Protein AF-A0A7N2LL53-F1 (afdb_monomer_lite)

Sequence (167 aa):
MASTSLAFPSLQPKFQSSRKSSKPSTRRFIVRPITASVSEKPTVSPPPATVVAQPEPTKLPIKKIPGNYGLPFVGPIRDRFDYFYNQGRDEYFKSRAQKYQSTVFRANMPPGPLIASSPNVVVLLDGKSFPVLFDVTKVEKKDLFTSTFMPSTELTGRYIVLSYQNS

Structure (mmCIF, N/CA/C/O backbone):
data_AF-A0A7N2LL53-F1
#
_entry.id   AF-A0A7N2LL53-F1
#
loop_
_atom_site.group_PDB
_atom_site.id
_atom_site.type_symbol
_atom_site.label_atom_id
_atom_site.label_alt_id
_atom_site.label_comp_id
_atom_site.label_asym_id
_atom_site.label_entity_id
_atom_site.label_seq_id
_atom_site.pdbx_PDB_ins_code
_atom_site.Cartn_x
_atom_site.Cartn_y
_atom_site.Cartn_z
_atom_site.occupancy
_atom_site.B_iso_or_equiv
_atom_site.auth_seq_id
_atom_site.auth_comp_id
_atom_site.auth_asym_id
_atom_site.auth_atom_id
_atom_site.pdbx_PDB_model_num
ATOM 1 N N . MET A 1 1 ? 17.617 13.048 -50.709 1.00 45.56 1 MET A N 1
ATOM 2 C CA . MET A 1 1 ? 18.440 12.100 -49.930 1.00 45.56 1 MET A CA 1
ATOM 3 C C . MET A 1 1 ? 19.684 12.846 -49.466 1.00 45.56 1 MET A C 1
ATOM 5 O O . MET A 1 1 ? 20.616 12.979 -50.242 1.00 45.56 1 MET A O 1
ATOM 9 N N . ALA A 1 2 ? 19.660 13.433 -48.270 1.00 41.31 2 ALA A N 1
ATOM 10 C CA . ALA A 1 2 ? 20.808 14.134 -47.696 1.00 41.31 2 ALA A CA 1
ATOM 11 C C . ALA A 1 2 ? 21.077 13.521 -46.318 1.00 41.31 2 ALA A C 1
ATOM 13 O O . ALA A 1 2 ? 20.275 13.689 -45.404 1.00 41.31 2 ALA A O 1
ATOM 14 N N . SER A 1 3 ? 22.156 12.746 -46.211 1.00 44.94 3 SER A N 1
ATOM 15 C CA . SER A 1 3 ? 22.607 12.151 -44.953 1.00 44.94 3 SER A CA 1
ATOM 16 C C . SER A 1 3 ? 23.524 13.137 -44.244 1.00 44.94 3 SER A C 1
ATOM 18 O O . SER A 1 3 ? 24.661 13.343 -44.661 1.00 44.94 3 SER A O 1
ATOM 20 N N . THR A 1 4 ? 23.039 13.749 -43.171 1.00 46.66 4 THR A N 1
ATOM 21 C CA . THR A 1 4 ? 23.855 14.524 -42.234 1.00 46.66 4 THR A CA 1
ATOM 22 C C . THR A 1 4 ? 24.312 13.605 -41.104 1.00 46.66 4 THR A C 1
ATOM 24 O O . THR A 1 4 ? 23.525 13.199 -40.252 1.00 46.66 4 THR A O 1
ATOM 27 N N . SER A 1 5 ? 25.596 13.241 -41.096 1.00 54.56 5 SER A N 1
ATOM 28 C CA . SER A 1 5 ? 26.202 12.515 -39.979 1.00 54.56 5 SER A CA 1
ATOM 29 C C . SER A 1 5 ? 26.502 13.488 -38.837 1.00 54.56 5 SER A C 1
ATOM 31 O O . SER A 1 5 ? 27.361 14.360 -38.975 1.00 54.56 5 SER A O 1
ATOM 33 N N . LEU A 1 6 ? 25.816 13.339 -37.705 1.00 50.91 6 LEU A N 1
ATOM 34 C CA . LEU A 1 6 ? 26.162 14.037 -36.468 1.00 50.91 6 LEU A CA 1
ATOM 35 C C . LEU A 1 6 ? 27.311 13.288 -35.783 1.00 50.91 6 LEU A C 1
ATOM 37 O O . LEU A 1 6 ? 27.155 12.145 -35.357 1.00 50.91 6 LEU A O 1
ATOM 41 N N . ALA A 1 7 ? 28.477 13.928 -35.701 1.00 48.16 7 ALA A N 1
ATOM 42 C CA . ALA A 1 7 ? 29.615 13.424 -34.947 1.00 48.16 7 ALA A CA 1
ATOM 43 C C . ALA A 1 7 ? 29.397 13.688 -33.449 1.00 48.16 7 ALA A C 1
ATOM 45 O O . ALA A 1 7 ? 29.303 14.836 -33.018 1.00 48.16 7 ALA A O 1
ATOM 46 N N . PHE A 1 8 ? 29.326 12.623 -32.651 1.00 53.16 8 PHE A N 1
ATOM 47 C CA . PHE A 1 8 ? 29.301 12.716 -31.193 1.00 53.16 8 PHE A CA 1
ATOM 48 C C . PHE A 1 8 ? 30.738 12.786 -30.650 1.00 53.16 8 PHE A C 1
ATOM 50 O O . PHE A 1 8 ? 31.563 11.947 -31.022 1.00 53.16 8 PHE A O 1
ATOM 57 N N . PRO A 1 9 ? 31.073 13.729 -29.751 1.00 44.16 9 PRO A N 1
ATOM 58 C CA . PRO A 1 9 ? 32.361 13.709 -29.077 1.00 44.16 9 PRO A CA 1
ATOM 59 C C . PRO A 1 9 ? 32.393 12.551 -28.070 1.00 44.16 9 PRO A C 1
ATOM 61 O O . PRO A 1 9 ? 31.659 12.525 -27.085 1.00 44.16 9 PRO A O 1
ATOM 64 N N . SER A 1 10 ? 33.265 11.578 -28.325 1.00 51.72 10 SER A N 1
ATOM 65 C CA . SER A 1 10 ? 33.583 10.496 -27.394 1.00 51.72 10 SER A CA 1
ATOM 66 C C . SER A 1 10 ? 34.300 11.071 -26.164 1.00 51.72 10 SER A C 1
ATOM 68 O O . SER A 1 10 ? 35.486 11.403 -26.224 1.00 51.72 10 SER A O 1
ATOM 70 N N . LEU A 1 11 ? 33.602 11.156 -25.031 1.00 50.22 11 LEU A N 1
ATOM 71 C CA . LEU A 1 11 ? 34.217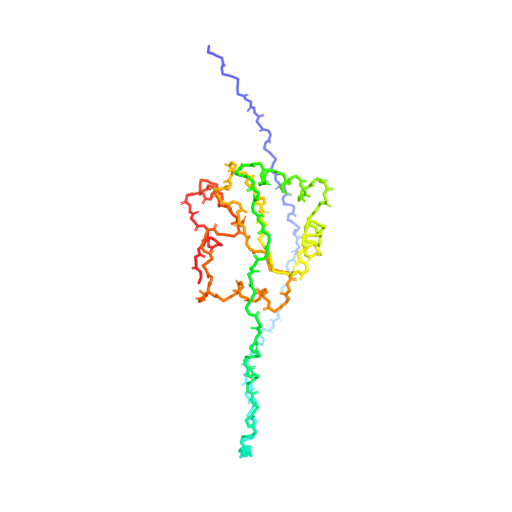 11.405 -23.728 1.00 50.22 11 LEU A CA 1
ATOM 72 C C . LEU A 1 11 ? 34.894 10.117 -23.239 1.00 50.22 11 LEU A C 1
ATOM 74 O O . LEU A 1 11 ? 34.256 9.253 -22.644 1.00 50.22 11 LEU A O 1
ATOM 78 N N . GLN A 1 12 ? 36.197 9.984 -23.492 1.00 53.06 12 GLN A N 1
ATOM 79 C CA . GLN A 1 12 ? 37.006 8.936 -22.871 1.00 53.06 12 GLN A CA 1
ATOM 80 C C . GLN A 1 12 ? 37.391 9.353 -21.441 1.00 53.06 12 GLN A C 1
ATOM 82 O O . GLN A 1 12 ? 38.046 10.387 -21.271 1.00 53.06 12 GLN A O 1
ATOM 87 N N . PRO A 1 13 ? 37.059 8.569 -20.400 1.00 42.97 13 PRO A N 1
ATOM 88 C CA . PRO A 1 13 ? 37.572 8.826 -19.063 1.00 42.97 13 PRO A CA 1
ATOM 89 C C . PRO A 1 13 ? 39.075 8.511 -19.027 1.00 42.97 13 PRO A C 1
ATOM 91 O O . PRO A 1 13 ? 39.493 7.356 -19.106 1.00 42.97 13 PRO A O 1
ATOM 94 N N . LYS A 1 14 ? 39.914 9.548 -18.910 1.00 42.12 14 LYS A N 1
ATOM 95 C CA . LYS A 1 14 ? 41.352 9.395 -18.645 1.00 42.12 14 LYS A CA 1
ATOM 96 C C . LYS A 1 14 ? 41.552 8.955 -17.193 1.00 42.12 14 LYS A C 1
ATOM 98 O O . LYS A 1 14 ? 41.624 9.787 -16.293 1.00 42.12 14 LYS A O 1
ATOM 103 N N . PHE A 1 15 ? 41.692 7.652 -16.966 1.00 46.50 15 PHE A N 1
ATOM 104 C CA . PHE A 1 15 ? 42.237 7.142 -15.710 1.00 46.50 15 PHE A CA 1
ATOM 105 C C . PHE A 1 15 ? 43.733 7.475 -15.634 1.00 46.50 15 PHE A C 1
ATOM 107 O O . PHE A 1 15 ? 44.568 6.838 -16.277 1.00 46.50 15 PHE A O 1
ATOM 114 N N . GLN A 1 16 ? 44.087 8.493 -14.848 1.00 43.47 16 GLN A N 1
ATOM 115 C CA . GLN A 1 16 ? 45.473 8.751 -14.466 1.00 43.47 16 GLN A CA 1
ATOM 116 C C . GLN A 1 16 ? 45.923 7.680 -13.465 1.00 43.47 16 GLN A C 1
ATOM 118 O O . GLN A 1 16 ? 45.698 7.778 -12.263 1.00 43.47 16 GLN A O 1
ATOM 123 N N . SER A 1 17 ? 46.571 6.635 -13.977 1.00 44.50 17 SER A N 1
ATOM 124 C CA . SER A 1 17 ? 47.278 5.649 -13.161 1.00 44.50 17 SER A CA 1
ATOM 125 C C . SER A 1 17 ? 48.537 6.285 -12.567 1.00 44.50 17 SER A C 1
ATOM 127 O O . SER A 1 17 ? 49.547 6.447 -13.257 1.00 44.50 17 SER A O 1
ATOM 129 N N . SER A 1 18 ? 48.516 6.621 -11.277 1.00 44.09 18 SER A N 1
ATOM 130 C CA . SER A 1 18 ? 49.723 7.022 -10.553 1.00 44.09 18 SER A CA 1
ATOM 131 C C . SER A 1 18 ? 50.686 5.832 -10.450 1.00 44.09 18 SER A C 1
ATOM 133 O O . SER A 1 18 ? 50.459 4.906 -9.670 1.00 44.09 18 SER A O 1
ATOM 135 N N . ARG A 1 19 ? 51.779 5.852 -11.224 1.00 46.28 19 ARG A N 1
ATOM 136 C CA . ARG A 1 19 ? 52.927 4.954 -11.025 1.00 46.28 19 ARG A CA 1
ATOM 137 C C . ARG A 1 19 ? 53.553 5.254 -9.661 1.00 46.28 19 ARG A C 1
ATOM 139 O O . ARG A 1 19 ? 54.182 6.296 -9.493 1.00 46.28 19 ARG A O 1
ATOM 146 N N . LYS A 1 20 ? 53.431 4.332 -8.705 1.00 44.25 20 LYS A N 1
ATOM 147 C CA . LYS A 1 20 ? 54.316 4.277 -7.534 1.00 44.25 20 LYS A CA 1
ATOM 148 C C . LYS A 1 20 ? 55.232 3.062 -7.651 1.00 44.25 20 LYS A C 1
ATOM 150 O O . LYS A 1 20 ? 54.788 1.940 -7.858 1.00 44.25 20 LYS A O 1
ATOM 155 N N . SER A 1 21 ? 56.521 3.372 -7.570 1.00 46.75 21 SER A N 1
ATOM 156 C CA . SER A 1 21 ? 57.688 2.495 -7.605 1.00 46.75 21 SER A CA 1
ATOM 157 C C . SER A 1 21 ? 57.590 1.331 -6.610 1.00 46.75 21 SER A C 1
ATOM 159 O O . SER A 1 21 ? 57.264 1.523 -5.438 1.00 46.75 21 SER A O 1
ATOM 161 N N . SER A 1 22 ? 57.888 0.124 -7.091 1.00 42.91 22 SER A N 1
ATOM 162 C CA . SER A 1 22 ? 57.955 -1.117 -6.324 1.00 42.91 22 SER A CA 1
ATOM 163 C C . SER A 1 22 ? 59.331 -1.284 -5.671 1.00 42.91 22 SER A C 1
ATOM 165 O O . SER A 1 22 ? 60.327 -1.484 -6.366 1.00 42.91 22 SER A O 1
ATOM 167 N N . LYS A 1 23 ? 59.389 -1.277 -4.335 1.00 55.66 23 LYS A N 1
ATOM 168 C CA . LYS A 1 23 ? 60.489 -1.892 -3.571 1.00 55.66 23 LYS A CA 1
ATOM 169 C C . LYS A 1 23 ? 60.004 -3.245 -3.038 1.00 55.66 23 LYS A C 1
ATOM 171 O O . LYS A 1 23 ? 58.895 -3.289 -2.500 1.00 55.66 23 LYS A O 1
ATOM 176 N N . PRO A 1 24 ? 60.777 -4.338 -3.154 1.00 42.62 24 PRO A N 1
ATOM 177 C CA . PRO A 1 24 ? 60.349 -5.628 -2.639 1.00 42.62 24 PRO A CA 1
ATOM 178 C C . PRO A 1 24 ? 60.532 -5.631 -1.119 1.00 42.62 24 PRO A C 1
ATOM 180 O O . PRO A 1 24 ? 61.649 -5.616 -0.613 1.00 42.62 24 PRO A O 1
ATOM 183 N N . SER A 1 25 ? 59.423 -5.614 -0.383 1.00 47.44 25 SER A N 1
ATOM 184 C CA . SER A 1 25 ? 59.414 -5.926 1.045 1.00 47.44 25 SER A CA 1
ATOM 185 C C . SER A 1 25 ? 59.012 -7.386 1.191 1.00 47.44 25 SER A C 1
ATOM 187 O O . SER A 1 25 ? 57.873 -7.763 0.912 1.00 47.44 25 SER A O 1
ATOM 189 N N . THR A 1 26 ? 59.970 -8.227 1.569 1.00 50.12 26 THR A N 1
ATOM 190 C CA . THR A 1 26 ? 59.793 -9.661 1.803 1.00 50.12 26 THR A CA 1
ATOM 191 C C . THR A 1 26 ? 58.952 -9.864 3.062 1.00 50.12 26 THR A C 1
ATOM 193 O O . THR A 1 26 ? 59.460 -10.083 4.163 1.00 50.12 26 THR A O 1
ATOM 196 N N . ARG A 1 27 ? 57.627 -9.766 2.926 1.00 48.22 27 ARG A N 1
ATOM 197 C CA . ARG A 1 27 ? 56.695 -10.083 4.008 1.00 48.22 27 ARG A CA 1
ATOM 198 C C . ARG A 1 27 ? 56.499 -11.596 4.029 1.00 48.22 27 ARG A C 1
ATOM 200 O O . ARG A 1 27 ? 55.791 -12.150 3.196 1.00 48.22 27 ARG A O 1
ATOM 207 N N . ARG A 1 28 ? 57.170 -12.269 4.967 1.00 49.31 28 ARG A N 1
ATOM 208 C CA . ARG A 1 28 ? 56.963 -13.694 5.263 1.00 49.31 28 ARG A CA 1
ATOM 209 C C . ARG A 1 28 ? 55.472 -13.931 5.521 1.00 49.31 28 ARG A C 1
ATOM 211 O O . ARG A 1 28 ? 54.935 -13.431 6.508 1.00 49.31 28 ARG A O 1
ATOM 218 N N . PHE A 1 29 ? 54.808 -14.676 4.642 1.00 49.03 29 PHE A N 1
ATOM 219 C CA . PHE A 1 29 ? 53.459 -15.168 4.889 1.00 49.03 29 PHE A CA 1
ATOM 220 C C . PHE A 1 29 ? 53.551 -16.306 5.904 1.00 49.03 29 PHE A C 1
ATOM 222 O O . PHE A 1 29 ? 53.851 -17.445 5.561 1.00 49.03 29 PHE A O 1
ATOM 229 N N . ILE A 1 30 ? 53.337 -15.981 7.177 1.00 55.31 30 ILE A N 1
ATOM 230 C CA . ILE A 1 30 ? 53.092 -16.993 8.200 1.00 55.31 30 ILE A CA 1
ATOM 231 C C . ILE A 1 30 ? 51.638 -17.424 8.024 1.00 55.31 30 ILE A C 1
ATOM 233 O O . ILE A 1 30 ? 50.720 -16.737 8.470 1.00 55.31 30 ILE A O 1
ATOM 237 N N . VAL A 1 31 ? 51.429 -18.547 7.340 1.00 53.38 31 VAL A N 1
ATOM 238 C CA . VAL A 1 31 ? 50.130 -19.221 7.304 1.00 53.38 31 VAL A CA 1
ATOM 239 C C . VAL A 1 31 ? 49.926 -19.846 8.681 1.00 53.38 31 VAL A C 1
ATOM 241 O O . VAL A 1 31 ? 50.515 -20.875 8.998 1.00 53.38 31 VAL A O 1
ATOM 244 N N . ARG A 1 32 ? 49.148 -19.187 9.544 1.00 55.19 32 ARG A N 1
ATOM 245 C CA . ARG A 1 32 ? 48.642 -19.821 10.765 1.00 55.19 32 ARG A CA 1
ATOM 246 C C . ARG A 1 32 ? 47.342 -20.543 10.402 1.00 55.19 32 ARG A C 1
ATOM 248 O O . ARG A 1 32 ? 46.427 -19.867 9.933 1.00 55.19 32 ARG A O 1
ATOM 255 N N . PRO A 1 33 ? 47.233 -21.869 10.582 1.00 58.81 33 PRO A N 1
ATOM 256 C CA . PRO A 1 33 ? 45.949 -22.540 10.451 1.00 58.81 33 PRO A CA 1
ATOM 257 C C . PRO A 1 33 ? 44.988 -21.981 11.507 1.00 58.81 33 PRO A C 1
ATOM 259 O O . PRO A 1 33 ? 45.349 -21.831 12.676 1.00 58.81 33 PRO A O 1
ATOM 262 N N . ILE A 1 34 ? 43.778 -21.622 11.082 1.00 60.28 34 ILE A N 1
ATOM 263 C CA . ILE A 1 34 ? 42.697 -21.236 11.988 1.00 60.28 34 ILE A CA 1
ATOM 264 C C . ILE A 1 34 ? 42.151 -22.533 12.582 1.00 60.28 34 ILE A C 1
ATOM 266 O O . ILE A 1 34 ? 41.403 -23.256 11.929 1.00 60.28 34 ILE A O 1
ATOM 270 N N . THR A 1 35 ? 42.554 -22.843 13.810 1.00 57.06 35 THR A N 1
ATOM 271 C CA . THR A 1 35 ? 41.955 -23.923 14.597 1.00 57.06 35 THR A CA 1
ATOM 272 C C . THR A 1 35 ? 40.709 -23.372 15.283 1.00 57.06 35 THR A C 1
ATOM 274 O O . THR A 1 35 ? 40.811 -22.500 16.145 1.00 57.06 35 THR A O 1
ATOM 277 N N . ALA A 1 36 ? 39.527 -23.852 14.896 1.00 55.53 36 ALA A N 1
ATOM 278 C CA . ALA A 1 36 ? 38.293 -23.554 15.612 1.00 55.53 36 ALA A CA 1
ATOM 279 C C . ALA A 1 36 ? 38.274 -24.348 16.926 1.00 55.53 36 ALA A C 1
ATOM 281 O O . ALA A 1 36 ? 38.126 -25.567 16.925 1.00 55.53 36 ALA A O 1
ATOM 282 N N . SER A 1 37 ? 38.449 -23.664 18.055 1.00 57.22 37 SER A N 1
ATOM 283 C CA . SER A 1 37 ? 38.191 -24.238 19.373 1.00 57.22 37 SER A CA 1
ATOM 284 C C . SER A 1 37 ? 36.679 -24.316 19.586 1.00 57.22 37 SER A C 1
ATOM 286 O O . SER A 1 37 ? 36.027 -23.293 19.811 1.00 57.22 37 SER A O 1
ATOM 288 N N . VAL A 1 38 ? 36.112 -25.519 19.500 1.00 56.09 38 VAL A N 1
ATOM 289 C CA . VAL A 1 38 ? 34.750 -25.775 19.974 1.00 56.09 38 VAL A CA 1
ATOM 290 C C . VAL A 1 38 ? 34.800 -25.678 21.495 1.00 56.09 38 VAL A C 1
ATOM 292 O O . VAL A 1 38 ? 35.506 -26.439 22.150 1.00 56.09 38 VAL A O 1
ATOM 295 N N . SER A 1 39 ? 34.107 -24.689 22.058 1.00 59.34 39 SER A N 1
ATOM 296 C CA . SER A 1 39 ? 33.887 -24.617 23.500 1.00 59.34 39 SER A CA 1
ATOM 297 C C . SER A 1 39 ? 32.909 -25.729 23.869 1.00 59.34 39 SER A C 1
ATOM 299 O O . SER A 1 39 ? 31.695 -25.577 23.723 1.00 59.34 39 SER A O 1
ATOM 301 N N . GLU A 1 40 ? 33.438 -26.883 24.268 1.00 54.31 40 GLU A N 1
ATOM 302 C CA . GLU A 1 40 ? 32.642 -27.946 24.868 1.00 54.31 40 GLU A CA 1
ATOM 303 C C . GLU A 1 40 ? 32.168 -27.470 26.244 1.00 54.31 40 GLU A C 1
ATOM 305 O O . GLU A 1 40 ? 32.910 -27.424 27.226 1.00 54.31 40 GLU A O 1
ATOM 310 N N . LYS A 1 41 ? 30.903 -27.049 26.300 1.00 53.94 41 LYS A N 1
ATOM 311 C CA . LYS A 1 41 ? 30.209 -26.758 27.551 1.00 53.94 41 LYS A CA 1
ATOM 312 C C . LYS A 1 41 ? 29.979 -28.090 28.286 1.00 53.94 41 LYS A C 1
ATOM 314 O O . LYS A 1 41 ? 29.429 -29.000 27.669 1.00 53.94 41 LYS A O 1
ATOM 319 N N . PRO A 1 42 ? 30.345 -28.223 29.575 1.00 47.12 42 PRO A N 1
ATOM 320 C CA . PRO A 1 42 ? 30.177 -29.474 30.306 1.00 47.12 42 PRO A CA 1
ATOM 321 C C . PRO A 1 42 ? 28.714 -29.922 30.335 1.00 47.12 42 PRO A C 1
ATOM 323 O O . PRO A 1 42 ? 27.822 -29.140 30.681 1.00 47.12 42 PRO A O 1
ATOM 326 N N . THR A 1 43 ? 28.488 -31.192 30.002 1.00 47.94 43 THR A N 1
ATOM 327 C CA . THR A 1 43 ? 27.218 -31.902 30.171 1.00 47.94 43 THR A CA 1
ATOM 328 C C . THR A 1 43 ? 26.893 -31.991 31.658 1.00 47.94 43 THR A C 1
ATOM 330 O O . THR A 1 43 ? 27.339 -32.897 32.357 1.00 47.94 43 THR A O 1
ATOM 333 N N . VAL A 1 44 ? 26.115 -31.029 32.149 1.00 49.75 44 VAL A N 1
ATOM 334 C CA . VAL A 1 44 ? 25.408 -31.148 33.422 1.00 49.75 44 VAL A CA 1
ATOM 335 C C . VAL A 1 44 ? 23.995 -31.617 33.101 1.00 49.75 44 VAL A C 1
ATOM 337 O O . VAL A 1 44 ? 23.281 -30.996 32.316 1.00 49.75 44 VAL A O 1
ATOM 340 N N . SER A 1 45 ? 23.651 -32.759 33.687 1.00 52.38 45 SER A N 1
ATOM 341 C CA . SER A 1 45 ? 22.342 -33.412 33.714 1.00 52.38 45 SER A CA 1
ATOM 342 C C . SER A 1 45 ? 21.160 -32.429 33.712 1.00 52.38 45 SER A C 1
ATOM 344 O O . SER A 1 45 ? 21.179 -31.472 34.493 1.00 52.38 45 SER A O 1
ATOM 346 N N . PRO A 1 46 ? 20.114 -32.661 32.894 1.00 58.28 46 PRO A N 1
ATOM 347 C CA . PRO A 1 46 ? 18.967 -31.769 32.846 1.00 58.28 46 PRO A CA 1
ATOM 348 C C . PRO A 1 46 ? 18.183 -31.846 34.168 1.00 58.28 46 PRO A C 1
ATOM 350 O O . PRO A 1 46 ? 17.781 -32.942 34.567 1.00 58.28 46 PRO A O 1
ATOM 353 N N . PRO A 1 47 ? 17.918 -30.719 34.854 1.00 58.97 47 PRO A N 1
ATOM 354 C CA . PRO A 1 47 ? 16.808 -30.660 35.794 1.00 58.97 47 PRO A CA 1
ATOM 355 C C . PRO A 1 47 ? 15.488 -30.836 35.015 1.00 58.97 47 PRO A C 1
ATOM 357 O O . PRO A 1 47 ? 15.443 -30.534 33.816 1.00 58.97 47 PRO A O 1
ATOM 360 N N . PRO A 1 48 ? 14.419 -31.350 35.651 1.00 49.12 48 PRO A N 1
ATOM 361 C CA . PRO A 1 48 ? 13.152 -31.616 34.982 1.00 49.12 48 PRO A CA 1
ATOM 362 C C . PRO A 1 48 ? 12.655 -30.366 34.259 1.00 49.12 48 PRO A C 1
ATOM 364 O O . PRO A 1 48 ? 12.676 -29.264 34.805 1.00 49.12 48 PRO A O 1
ATOM 367 N N . ALA A 1 49 ? 12.250 -30.569 33.006 1.00 46.91 49 ALA A N 1
ATOM 368 C CA . ALA A 1 49 ? 11.767 -29.538 32.111 1.00 46.91 49 ALA A CA 1
ATOM 369 C C . ALA A 1 49 ? 10.688 -28.693 32.796 1.00 46.91 49 ALA A C 1
ATOM 371 O O . ALA A 1 49 ? 9.543 -29.121 32.946 1.00 46.91 49 ALA A O 1
ATOM 372 N N . THR A 1 50 ? 11.034 -27.458 33.156 1.00 44.31 50 THR A N 1
ATOM 373 C CA . THR A 1 50 ? 10.033 -26.406 33.257 1.00 44.31 50 THR A CA 1
ATOM 374 C C . THR A 1 50 ? 9.536 -26.201 31.838 1.00 44.31 50 THR A C 1
ATOM 376 O O . THR A 1 50 ? 10.192 -25.562 31.016 1.00 44.31 50 THR A O 1
ATOM 379 N N . VAL A 1 51 ? 8.410 -26.840 31.533 1.00 49.78 51 VAL A N 1
ATOM 380 C CA . VAL A 1 51 ? 7.610 -26.597 30.342 1.00 49.78 51 VAL A CA 1
ATOM 381 C C . VAL A 1 51 ? 7.276 -25.110 30.378 1.00 49.78 51 VAL A C 1
ATOM 383 O O . VAL A 1 51 ? 6.351 -24.683 31.064 1.00 49.78 51 VAL A O 1
ATOM 386 N N . VAL A 1 52 ? 8.093 -24.290 29.715 1.00 48.62 52 VAL A N 1
ATOM 387 C CA . VAL A 1 52 ? 7.714 -22.922 29.390 1.00 48.62 52 VAL A CA 1
ATOM 388 C C . VAL A 1 52 ? 6.557 -23.101 28.429 1.00 48.62 52 VAL A C 1
ATOM 390 O O . VAL A 1 52 ? 6.757 -23.400 27.253 1.00 48.62 52 VAL A O 1
ATOM 393 N N . ALA A 1 53 ? 5.349 -23.051 28.986 1.00 52.44 53 ALA A N 1
ATOM 394 C CA . ALA A 1 53 ? 4.116 -23.092 28.238 1.00 52.44 53 ALA A CA 1
ATOM 395 C C . ALA A 1 53 ? 4.261 -22.100 27.084 1.00 52.44 53 ALA A C 1
ATOM 397 O O . ALA A 1 53 ? 4.461 -20.901 27.303 1.00 52.44 53 ALA A O 1
ATOM 398 N N . GLN A 1 54 ? 4.220 -22.613 25.851 1.00 51.50 54 GLN A N 1
ATOM 399 C CA . GLN A 1 54 ? 3.942 -21.765 24.704 1.00 51.50 54 GLN A CA 1
ATOM 400 C C . GLN A 1 54 ? 2.695 -20.959 25.074 1.00 51.50 54 GLN A C 1
ATOM 402 O O . GLN A 1 54 ? 1.735 -21.562 25.561 1.00 51.50 54 GLN A O 1
ATOM 407 N N . PRO A 1 55 ? 2.704 -19.623 24.929 1.00 58.00 55 PRO A N 1
ATOM 408 C CA . PRO A 1 55 ? 1.516 -18.846 25.214 1.00 58.00 55 PRO A CA 1
ATOM 409 C C . PRO A 1 55 ? 0.406 -19.387 24.319 1.00 58.00 55 PRO A C 1
ATOM 411 O O . PRO A 1 55 ? 0.478 -19.281 23.093 1.00 58.00 55 PRO A O 1
ATOM 414 N N . GLU A 1 56 ? -0.578 -20.026 24.949 1.00 63.16 56 GLU A N 1
ATOM 415 C CA . GLU A 1 56 ? -1.811 -20.452 24.306 1.00 63.16 56 GLU A CA 1
ATOM 416 C C . GLU A 1 56 ? -2.321 -19.285 23.455 1.00 63.16 56 GLU A C 1
ATOM 418 O O . GLU A 1 56 ? -2.330 -18.142 23.940 1.00 63.16 56 GLU A O 1
ATOM 423 N N . PRO A 1 57 ? -2.706 -19.520 22.187 1.00 67.81 57 PRO A N 1
ATOM 424 C CA . PRO A 1 57 ? -3.191 -18.457 21.328 1.00 67.81 57 PRO A CA 1
ATOM 425 C C . PRO A 1 57 ? -4.395 -17.820 22.014 1.00 67.81 57 PRO A C 1
ATOM 427 O O . PRO A 1 57 ? -5.478 -18.400 22.084 1.00 67.81 57 PRO A O 1
ATOM 430 N N . THR A 1 58 ? -4.193 -16.619 22.557 1.00 70.69 58 THR A N 1
ATOM 431 C CA . THR A 1 58 ? -5.260 -15.872 23.210 1.00 70.69 58 THR A CA 1
ATOM 432 C C . THR A 1 58 ? -6.354 -15.691 22.172 1.00 70.69 58 THR A C 1
ATOM 434 O O . THR A 1 58 ? -6.121 -15.084 21.125 1.00 70.69 58 THR A O 1
ATOM 437 N N . LYS A 1 59 ? -7.523 -16.286 22.415 1.00 84.81 59 LYS A N 1
ATOM 438 C CA . LYS A 1 59 ? -8.613 -16.339 21.441 1.00 84.81 59 LYS A CA 1
ATOM 439 C C . LYS A 1 59 ? -9.195 -14.934 21.268 1.00 84.81 59 LYS A C 1
ATOM 441 O O . LYS A 1 59 ? -10.095 -14.524 21.994 1.00 84.81 59 LYS A O 1
ATOM 446 N N . LEU A 1 60 ? -8.622 -14.169 20.340 1.00 89.19 60 LEU A N 1
ATOM 447 C CA . LEU A 1 60 ? -9.078 -12.824 20.006 1.00 89.19 60 LEU A CA 1
ATOM 448 C C . LEU A 1 60 ? -10.457 -12.897 19.331 1.00 89.19 60 LEU A C 1
ATOM 450 O O . LEU A 1 60 ? -10.717 -13.828 18.562 1.00 89.19 60 LEU A O 1
ATOM 454 N N . PRO A 1 61 ? -11.347 -11.921 19.575 1.00 93.06 61 PRO A N 1
ATOM 455 C CA . PRO A 1 61 ? -12.630 -11.871 18.891 1.00 93.06 61 PRO A CA 1
ATOM 456 C C . PRO A 1 61 ? -12.417 -11.665 17.387 1.00 93.06 61 PRO A C 1
ATOM 458 O O . PRO A 1 61 ? -11.715 -10.743 16.965 1.00 93.06 61 PRO A O 1
ATOM 461 N N . ILE A 1 62 ? -13.056 -12.503 16.572 1.00 94.44 62 ILE A N 1
ATOM 462 C CA . ILE A 1 62 ? -13.013 -12.386 15.112 1.00 94.44 62 ILE A CA 1
ATOM 463 C C . ILE A 1 62 ? -13.858 -11.176 14.705 1.00 94.44 62 ILE A C 1
ATOM 465 O O . ILE A 1 62 ? -15.064 -11.135 14.945 1.00 94.44 62 ILE A O 1
ATOM 469 N N . LYS A 1 63 ? -13.221 -10.182 14.081 1.00 94.81 63 LYS A N 1
ATOM 470 C CA . LYS A 1 63 ? -13.877 -8.976 13.561 1.00 94.81 63 LYS A CA 1
ATOM 471 C C . LYS A 1 63 ? -13.778 -8.932 12.040 1.00 94.81 63 LYS A C 1
ATOM 473 O O . LYS A 1 63 ? -12.779 -9.347 11.457 1.00 94.81 63 LYS A O 1
ATOM 478 N N . LYS A 1 64 ? -14.804 -8.383 11.386 1.00 97.00 64 LYS A N 1
ATOM 479 C CA . LYS A 1 64 ? -14.751 -8.079 9.950 1.00 97.00 64 LYS A CA 1
ATOM 480 C C . LYS A 1 64 ? -13.720 -6.975 9.707 1.00 97.00 64 LYS A C 1
ATOM 482 O O . LYS A 1 64 ? -13.728 -5.972 10.415 1.00 97.00 64 LYS A O 1
ATOM 487 N N . ILE A 1 65 ? -12.879 -7.140 8.686 1.00 97.88 65 ILE A N 1
ATOM 488 C CA . ILE A 1 65 ? -11.892 -6.122 8.303 1.00 97.88 65 ILE A CA 1
ATOM 489 C C . ILE A 1 65 ? -12.642 -4.866 7.819 1.00 97.88 65 ILE A C 1
ATOM 491 O O . ILE A 1 65 ? -13.396 -4.966 6.841 1.00 97.88 65 ILE A O 1
ATOM 495 N N . PRO A 1 66 ? -12.469 -3.707 8.479 1.00 98.00 66 PRO A N 1
ATOM 496 C CA . PRO A 1 66 ? -13.136 -2.467 8.102 1.00 98.00 66 PRO A CA 1
ATOM 497 C C . PRO A 1 66 ? -12.552 -1.870 6.813 1.00 98.00 66 PRO A C 1
ATOM 499 O O . PRO A 1 66 ? -11.484 -2.265 6.348 1.00 98.00 66 PRO A O 1
ATOM 502 N N . GLY A 1 67 ? -13.253 -0.890 6.243 1.00 96.44 67 GLY A N 1
ATOM 503 C CA . GLY A 1 67 ? -12.871 -0.213 5.002 1.00 96.44 67 GLY A CA 1
ATOM 504 C C . GLY A 1 67 ? -13.573 -0.744 3.751 1.00 96.44 67 GLY A C 1
ATOM 505 O O . GLY A 1 67 ? -14.199 -1.805 3.750 1.00 96.44 67 GLY A O 1
ATOM 506 N N . ASN A 1 68 ? -13.493 0.035 2.676 1.00 95.69 68 ASN A N 1
ATOM 507 C CA . ASN A 1 68 ? -14.043 -0.282 1.361 1.00 95.69 68 ASN A CA 1
ATOM 508 C C . ASN A 1 68 ? -13.110 0.257 0.264 1.00 95.69 68 ASN A C 1
ATOM 510 O O . ASN A 1 68 ? -12.195 1.021 0.556 1.00 95.69 68 ASN A O 1
ATOM 514 N N . TYR A 1 69 ? -13.352 -0.153 -0.981 1.00 95.94 69 TYR A N 1
ATOM 515 C CA . TYR A 1 69 ? -12.554 0.258 -2.143 1.00 95.94 69 TYR A CA 1
ATOM 516 C C . TYR A 1 69 ? -13.188 1.415 -2.934 1.00 95.94 69 TYR A C 1
ATOM 518 O O . TYR A 1 69 ? -12.647 1.839 -3.953 1.00 95.94 69 TYR A O 1
ATOM 526 N N . GLY A 1 70 ? -14.320 1.946 -2.461 1.00 94.56 70 GLY A N 1
ATOM 527 C CA . GLY A 1 70 ? -15.116 2.939 -3.176 1.00 94.56 70 GLY A CA 1
ATOM 528 C C . GLY A 1 70 ? -15.777 2.392 -4.445 1.00 94.56 70 GLY A C 1
ATOM 529 O O . GLY A 1 70 ? -15.924 1.183 -4.629 1.00 94.56 70 GLY A O 1
ATOM 530 N N . LEU A 1 71 ? -16.202 3.313 -5.312 1.00 94.56 71 LEU A N 1
ATOM 531 C CA . LEU A 1 71 ? -16.699 2.980 -6.646 1.00 94.56 71 LEU A CA 1
ATOM 532 C C . LEU A 1 71 ? -15.531 2.567 -7.560 1.00 94.56 71 LEU A C 1
ATOM 534 O O . LEU A 1 71 ? -14.439 3.133 -7.424 1.00 94.56 71 LEU A O 1
ATOM 538 N N . PRO A 1 72 ? -15.748 1.646 -8.518 1.00 91.50 72 PRO A N 1
ATOM 539 C CA . PRO A 1 72 ? -14.739 1.290 -9.512 1.00 91.50 72 PRO A CA 1
ATOM 540 C C . PRO A 1 72 ? -14.154 2.530 -10.198 1.00 91.50 72 PRO A C 1
ATOM 542 O O . PRO A 1 72 ? -14.880 3.478 -10.496 1.00 91.50 72 PRO A O 1
ATOM 545 N N . PHE A 1 73 ? -12.840 2.522 -10.439 1.00 89.81 73 PHE A N 1
ATOM 546 C CA . PHE A 1 73 ? -12.032 3.627 -10.987 1.00 89.81 73 PHE A CA 1
ATOM 547 C C . PHE A 1 73 ? -11.957 4.887 -10.108 1.00 89.81 73 PHE A C 1
ATOM 549 O O . PHE A 1 73 ? -10.857 5.334 -9.795 1.00 89.81 73 PHE A O 1
ATOM 556 N N . VAL A 1 74 ? -13.085 5.436 -9.654 1.00 94.19 74 VAL A N 1
ATOM 557 C CA . VAL A 1 74 ? -13.136 6.686 -8.875 1.00 94.19 74 VAL A CA 1
ATOM 558 C C . VAL A 1 74 ? -12.495 6.528 -7.497 1.00 94.19 74 VAL A C 1
ATOM 560 O O . VAL A 1 74 ? -11.720 7.390 -7.086 1.00 94.19 74 VAL A O 1
ATOM 563 N N . GLY A 1 75 ? -12.786 5.429 -6.792 1.00 95.12 75 GLY A N 1
ATOM 564 C CA . GLY A 1 75 ? -12.213 5.137 -5.475 1.00 95.12 75 GLY A CA 1
A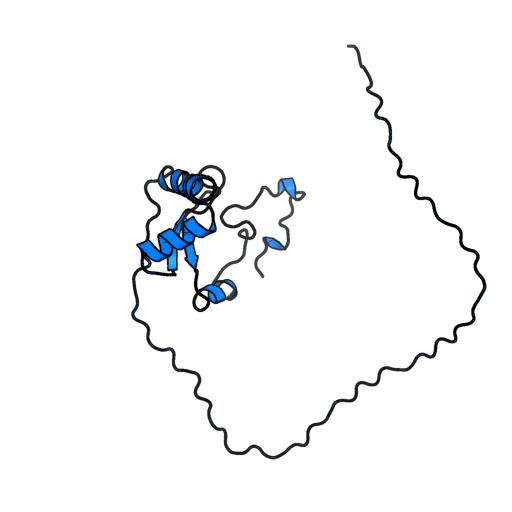TOM 565 C C . GLY A 1 75 ? -10.681 5.096 -5.508 1.00 95.12 75 GLY A C 1
ATOM 566 O O . GLY A 1 75 ? -10.050 5.916 -4.841 1.00 95.12 75 GLY A O 1
ATOM 567 N N . PRO A 1 76 ? -10.073 4.234 -6.346 1.00 95.56 76 PRO A N 1
ATOM 568 C CA . PRO A 1 76 ? -8.622 4.174 -6.504 1.00 95.56 76 PRO A CA 1
ATOM 569 C C . PRO A 1 76 ? -7.979 5.492 -6.946 1.00 95.56 76 PRO A C 1
ATOM 571 O O . PRO A 1 76 ? -6.908 5.834 -6.450 1.00 95.56 76 PRO A O 1
ATOM 574 N N . ILE A 1 77 ? -8.617 6.254 -7.845 1.00 95.00 77 ILE A N 1
ATOM 575 C CA . ILE A 1 77 ? -8.099 7.560 -8.282 1.00 95.00 77 ILE A CA 1
ATOM 576 C C . ILE A 1 77 ? -8.080 8.541 -7.108 1.00 95.00 77 ILE A C 1
ATOM 578 O O . ILE A 1 77 ? -7.057 9.178 -6.860 1.00 95.00 77 ILE A O 1
ATOM 582 N N . ARG A 1 78 ? -9.179 8.642 -6.355 1.00 95.38 78 ARG A N 1
ATOM 583 C CA . ARG A 1 78 ? -9.255 9.522 -5.185 1.00 95.38 78 ARG A CA 1
ATOM 584 C C . ARG A 1 78 ? -8.227 9.134 -4.125 1.00 95.38 78 ARG A C 1
ATOM 586 O O . ARG A 1 78 ? -7.497 9.998 -3.652 1.00 95.38 78 ARG A O 1
ATOM 593 N N . ASP A 1 79 ? -8.136 7.849 -3.794 1.00 96.38 79 ASP A N 1
ATOM 594 C CA . ASP A 1 79 ? -7.161 7.351 -2.821 1.00 96.38 79 ASP A CA 1
ATOM 595 C C . ASP A 1 79 ? -5.720 7.611 -3.282 1.00 96.38 79 ASP A C 1
ATOM 597 O O . ASP A 1 79 ? -4.868 7.971 -2.473 1.00 96.38 79 ASP A O 1
ATOM 601 N N . ARG A 1 80 ? -5.445 7.512 -4.589 1.00 95.62 80 ARG A N 1
ATOM 602 C CA . ARG A 1 80 ? -4.150 7.884 -5.169 1.00 95.62 80 ARG A CA 1
ATOM 603 C C . ARG A 1 80 ? -3.849 9.375 -4.990 1.00 95.62 80 ARG A C 1
ATOM 605 O O . ARG A 1 80 ? -2.709 9.713 -4.671 1.00 95.62 80 ARG A O 1
ATOM 612 N N . PHE A 1 81 ? -4.836 10.256 -5.170 1.00 96.38 81 PHE A N 1
ATOM 613 C CA . PHE A 1 81 ? -4.665 11.687 -4.899 1.00 96.38 81 PHE A CA 1
ATOM 614 C C . PHE A 1 81 ? -4.424 11.968 -3.415 1.00 96.38 81 PHE A C 1
ATOM 616 O O . PHE A 1 81 ? -3.534 12.751 -3.084 1.00 96.38 81 PHE A O 1
ATOM 623 N N . ASP A 1 82 ? -5.153 11.300 -2.522 1.00 97.19 82 ASP A N 1
ATOM 624 C CA . ASP A 1 82 ? -4.940 11.429 -1.080 1.00 97.19 82 ASP A CA 1
ATOM 625 C C . ASP A 1 82 ? -3.537 10.957 -0.676 1.00 97.19 82 ASP A C 1
ATOM 627 O O . ASP A 1 82 ? -2.846 11.649 0.072 1.00 97.19 82 ASP A O 1
ATOM 631 N N . TYR A 1 83 ? -3.083 9.830 -1.230 1.00 97.00 83 TYR A N 1
ATOM 632 C CA . TYR A 1 83 ? -1.772 9.251 -0.945 1.00 97.00 83 TYR A CA 1
ATOM 633 C C . TYR A 1 83 ? -0.601 10.144 -1.388 1.00 97.00 83 TYR A C 1
ATOM 635 O O . TYR A 1 83 ? 0.397 10.235 -0.674 1.00 97.00 83 TYR A O 1
ATOM 643 N N . PHE A 1 84 ? -0.693 10.790 -2.557 1.00 96.69 84 PHE A N 1
ATOM 644 C CA . PHE A 1 84 ? 0.417 11.580 -3.110 1.00 96.69 84 PHE A CA 1
ATOM 645 C C . PHE A 1 84 ? 0.330 13.088 -2.864 1.00 96.69 84 PHE A C 1
ATOM 647 O O . PHE A 1 84 ? 1.380 13.717 -2.762 1.00 96.69 84 PHE A O 1
ATOM 654 N N . TYR A 1 85 ? -0.871 13.670 -2.806 1.00 95.81 85 TYR A N 1
ATOM 655 C CA . TYR A 1 85 ? -1.045 15.125 -2.901 1.00 95.81 85 TYR A CA 1
ATOM 656 C C . TYR A 1 85 ? -1.856 15.729 -1.752 1.00 95.81 85 TYR A C 1
ATOM 658 O O . TYR A 1 85 ? -1.408 16.705 -1.162 1.00 95.81 85 TYR A O 1
ATOM 666 N N . ASN A 1 86 ? -3.030 15.179 -1.417 1.00 96.81 86 ASN A N 1
ATOM 667 C CA . ASN A 1 86 ? -3.913 15.843 -0.445 1.00 96.81 86 ASN A CA 1
ATOM 668 C C . ASN A 1 86 ? -3.489 15.601 1.011 1.00 96.81 86 ASN A C 1
ATOM 670 O O . ASN A 1 86 ? -3.659 16.482 1.848 1.00 96.81 86 ASN A O 1
ATOM 674 N N . GLN A 1 87 ? -3.005 14.393 1.327 1.00 96.19 87 GLN A N 1
ATOM 675 C CA . GLN A 1 87 ? -2.640 13.986 2.693 1.00 96.19 87 GLN A CA 1
ATOM 676 C C . GLN A 1 87 ? -1.158 13.630 2.785 1.00 96.19 87 GLN A C 1
ATOM 678 O O . GLN A 1 87 ? -0.483 14.043 3.722 1.00 96.19 87 GLN A O 1
ATOM 683 N N . GLY A 1 88 ? -0.661 12.869 1.808 1.00 96.19 88 GLY A N 1
ATOM 684 C CA . GLY A 1 88 ? 0.658 12.248 1.874 1.00 96.19 88 GLY A CA 1
ATOM 685 C C . GLY A 1 88 ? 0.603 10.843 2.475 1.00 96.19 88 GLY A C 1
ATOM 686 O O . GLY A 1 88 ? -0.409 10.408 3.025 1.00 96.19 88 GLY A O 1
ATOM 687 N N . ARG A 1 89 ? 1.708 10.106 2.343 1.00 95.62 89 ARG A N 1
ATOM 688 C CA . ARG A 1 89 ? 1.785 8.671 2.660 1.00 95.62 89 ARG A CA 1
ATOM 689 C C . ARG A 1 89 ? 1.416 8.346 4.105 1.00 95.62 89 ARG A C 1
ATOM 691 O O . ARG A 1 89 ? 0.606 7.454 4.337 1.00 95.62 89 ARG A O 1
ATOM 698 N N . ASP A 1 90 ? 2.028 9.019 5.070 1.00 97.31 90 ASP A N 1
ATOM 699 C CA . ASP A 1 90 ? 1.895 8.627 6.473 1.00 97.31 90 ASP A CA 1
ATOM 700 C C . ASP A 1 90 ? 0.491 8.970 6.985 1.00 97.31 90 ASP A C 1
ATOM 702 O O . ASP A 1 90 ? -0.191 8.141 7.592 1.00 97.31 90 ASP A O 1
ATOM 706 N N . GLU A 1 91 ? 0.009 10.164 6.656 1.00 98.00 91 GLU A N 1
ATOM 707 C CA . GLU A 1 91 ? -1.311 10.668 7.021 1.00 98.00 91 GLU A CA 1
ATOM 708 C C . GLU A 1 91 ? -2.431 9.898 6.310 1.00 98.00 91 GLU A C 1
ATOM 710 O O . GLU A 1 91 ? -3.488 9.673 6.909 1.00 98.00 91 GLU A O 1
ATOM 715 N N . TYR A 1 92 ? -2.185 9.388 5.098 1.00 98.12 92 TYR A N 1
ATOM 716 C CA . TYR A 1 92 ? -3.096 8.479 4.399 1.00 98.12 92 TYR A CA 1
ATOM 717 C C . TYR A 1 92 ? -3.424 7.238 5.234 1.00 98.12 92 TYR A C 1
ATOM 719 O O . TYR A 1 92 ? -4.596 6.855 5.350 1.00 98.12 92 TYR A O 1
ATOM 727 N N . PHE A 1 93 ? -2.409 6.631 5.850 1.00 98.25 93 PHE A N 1
ATOM 728 C CA . PHE A 1 93 ? -2.585 5.455 6.699 1.00 98.25 93 PHE A CA 1
ATOM 729 C C . PHE A 1 93 ? -3.085 5.818 8.098 1.00 98.25 93 PHE A C 1
ATOM 731 O O . PHE A 1 93 ? -4.029 5.187 8.581 1.00 98.25 93 PHE A O 1
ATOM 738 N N . LYS A 1 94 ? -2.515 6.849 8.737 1.00 98.12 94 LYS A N 1
ATOM 739 C CA . LYS A 1 94 ? -2.908 7.279 10.092 1.00 98.12 94 LYS A CA 1
ATOM 740 C C . LYS A 1 94 ? -4.380 7.688 10.157 1.00 98.12 94 LYS A C 1
ATOM 742 O O . LYS A 1 94 ? -5.093 7.240 11.053 1.00 98.12 94 LYS A O 1
ATOM 747 N N . SER A 1 95 ? -4.856 8.480 9.195 1.00 98.00 95 SER A N 1
ATOM 748 C CA . SER A 1 95 ? -6.251 8.947 9.161 1.00 98.00 95 SER A CA 1
ATOM 749 C C . SER A 1 95 ? -7.247 7.791 9.017 1.00 98.00 95 SER A C 1
ATOM 751 O O . SER A 1 95 ? -8.281 7.769 9.686 1.00 98.00 95 SER A O 1
ATOM 753 N N . ARG A 1 96 ? -6.925 6.781 8.198 1.00 97.94 96 ARG A N 1
ATOM 754 C CA . ARG A 1 96 ? -7.753 5.576 8.016 1.00 97.94 96 ARG A CA 1
ATOM 755 C C . ARG A 1 96 ? -7.715 4.667 9.241 1.00 97.94 96 ARG A C 1
ATOM 757 O O . ARG A 1 96 ? -8.766 4.173 9.647 1.00 97.94 96 ARG A O 1
ATOM 764 N N . ALA A 1 97 ? -6.549 4.507 9.863 1.00 97.88 97 ALA A N 1
ATOM 765 C CA . ALA A 1 97 ? -6.417 3.754 11.105 1.00 97.88 97 ALA A CA 1
ATOM 766 C C . ALA A 1 97 ? -7.270 4.365 12.227 1.00 97.88 97 ALA A C 1
ATOM 768 O O . ALA A 1 97 ? -7.990 3.645 12.919 1.00 97.88 97 ALA A O 1
ATOM 769 N N . GLN A 1 98 ? -7.254 5.697 12.353 1.00 9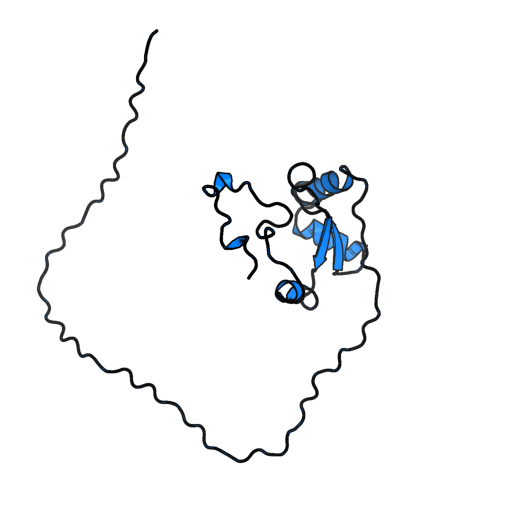8.12 98 GLN A N 1
ATOM 770 C CA . GLN A 1 98 ? -8.089 6.435 13.305 1.00 98.12 98 GLN A CA 1
ATOM 771 C C . GLN A 1 98 ? -9.581 6.321 12.967 1.00 98.12 98 GLN A C 1
ATOM 773 O O . GLN A 1 98 ? -10.379 5.983 13.839 1.00 98.12 98 GLN A O 1
ATOM 778 N N . LYS A 1 99 ? -9.960 6.524 11.697 1.00 98.06 99 LYS A N 1
ATOM 779 C CA . LYS A 1 99 ? -11.353 6.435 11.227 1.00 98.06 99 LYS A CA 1
ATOM 780 C C . LYS A 1 99 ? -11.986 5.072 11.509 1.00 98.06 99 LYS A C 1
ATOM 782 O O . LYS A 1 99 ? -13.156 5.006 11.874 1.00 98.06 99 LYS A O 1
ATOM 787 N N . TYR A 1 100 ? -11.238 3.991 11.299 1.00 97.75 100 TYR A N 1
ATOM 788 C CA . TYR A 1 100 ? -11.731 2.627 11.498 1.00 97.75 100 TYR A CA 1
ATOM 789 C C . TYR A 1 100 ? -11.430 2.058 12.885 1.00 97.75 100 TYR A C 1
ATOM 791 O O . TYR A 1 100 ? -11.861 0.941 13.169 1.00 97.75 100 TYR A O 1
ATOM 799 N N . GLN A 1 101 ? -10.683 2.789 13.719 1.00 97.62 101 GLN A N 1
ATOM 800 C CA . GLN A 1 101 ? -10.171 2.315 15.009 1.00 97.62 101 GLN A CA 1
ATOM 801 C C . GLN A 1 101 ? -9.495 0.934 14.893 1.00 97.62 101 GLN A C 1
ATOM 803 O O . GLN A 1 101 ? -9.685 0.049 15.727 1.00 97.62 101 GLN A O 1
ATOM 808 N N . SER A 1 102 ? -8.741 0.729 13.810 1.00 97.50 102 SER A N 1
ATOM 809 C CA . SER A 1 102 ? -8.119 -0.552 13.470 1.00 97.50 102 SER A CA 1
ATOM 810 C C . SER A 1 102 ? -6.807 -0.331 12.729 1.00 97.50 102 SER A C 1
ATOM 812 O O . SER A 1 102 ? -6.726 0.512 11.838 1.00 97.50 102 SER A O 1
ATOM 814 N N . THR A 1 103 ? -5.791 -1.129 13.052 1.00 97.88 103 THR A N 1
ATOM 815 C CA . THR A 1 103 ? -4.507 -1.178 12.329 1.00 97.88 103 THR A CA 1
ATOM 816 C C . THR A 1 103 ? -4.557 -2.083 11.102 1.00 97.88 103 THR A C 1
ATOM 818 O O . THR A 1 103 ? -3.623 -2.087 10.303 1.00 97.88 103 THR A O 1
ATOM 821 N N . VAL A 1 104 ? -5.655 -2.829 10.945 1.00 98.25 104 VAL A N 1
ATOM 822 C CA . VAL A 1 104 ? -5.927 -3.701 9.805 1.00 98.25 104 VAL A CA 1
ATOM 823 C C . VAL A 1 104 ? -7.197 -3.227 9.110 1.00 98.25 104 VAL A C 1
ATOM 825 O O . VAL A 1 104 ? -8.275 -3.239 9.711 1.00 98.25 104 VAL A O 1
ATOM 828 N N . PHE A 1 105 ? -7.088 -2.785 7.858 1.00 98.38 105 PHE A N 1
ATOM 829 C CA . PHE A 1 105 ? -8.221 -2.261 7.086 1.00 98.38 105 PHE A CA 1
ATOM 830 C C . PHE A 1 105 ? -8.024 -2.404 5.573 1.00 98.38 105 PHE A C 1
ATOM 832 O O . PHE A 1 105 ? -6.912 -2.570 5.080 1.00 98.38 105 PHE A O 1
ATOM 839 N N . ARG A 1 106 ? -9.124 -2.325 4.822 1.00 98.31 106 ARG A N 1
ATOM 840 C CA . ARG A 1 106 ? -9.143 -2.313 3.353 1.00 98.31 106 ARG A CA 1
ATOM 841 C C . ARG A 1 106 ? -8.889 -0.905 2.823 1.00 98.31 106 ARG A C 1
ATOM 843 O O . ARG A 1 106 ? -9.504 0.048 3.307 1.00 98.31 106 ARG A O 1
ATOM 850 N N . ALA A 1 107 ? -8.027 -0.791 1.820 1.00 97.25 107 ALA A N 1
ATOM 851 C CA . ALA A 1 107 ? -7.742 0.461 1.123 1.00 97.25 107 ALA A CA 1
ATOM 852 C C . ALA A 1 107 ? -7.275 0.194 -0.315 1.00 97.25 107 ALA A C 1
ATOM 854 O O . ALA A 1 107 ? -6.886 -0.929 -0.643 1.00 97.25 107 ALA A O 1
ATOM 855 N N . ASN A 1 108 ? -7.288 1.223 -1.160 1.00 97.06 108 ASN A N 1
ATOM 856 C CA . ASN A 1 108 ? -6.620 1.176 -2.457 1.00 97.06 108 ASN A CA 1
ATOM 857 C C . ASN A 1 108 ? -5.162 1.636 -2.321 1.00 97.06 108 ASN A C 1
ATOM 859 O O . ASN A 1 108 ? -4.867 2.544 -1.540 1.00 97.06 108 ASN A O 1
ATOM 863 N N . MET A 1 109 ? -4.256 1.040 -3.092 1.00 96.50 109 MET A N 1
ATOM 864 C CA . MET A 1 109 ? -2.869 1.486 -3.219 1.00 96.50 109 MET A CA 1
ATOM 865 C C . MET A 1 109 ? -2.571 1.958 -4.647 1.00 96.50 109 MET A C 1
ATOM 867 O O . MET A 1 109 ? -3.068 1.364 -5.611 1.00 96.50 109 MET A O 1
ATOM 871 N N . PRO A 1 110 ? -1.736 3.001 -4.818 1.00 95.62 110 PRO A N 1
ATOM 872 C CA . PRO A 1 110 ? -1.179 3.332 -6.126 1.00 95.62 110 PRO A CA 1
ATOM 873 C C . PRO A 1 110 ? -0.447 2.124 -6.740 1.00 95.62 110 PRO A C 1
ATOM 875 O O . PRO A 1 110 ? 0.070 1.302 -5.983 1.00 95.62 110 PRO A O 1
ATOM 878 N N . PRO A 1 111 ? -0.354 2.002 -8.080 1.00 92.31 111 PRO A N 1
ATOM 879 C CA . PRO A 1 111 ? -0.559 3.049 -9.090 1.00 92.31 111 PRO A CA 1
ATOM 880 C C . PRO A 1 111 ? -1.933 3.067 -9.798 1.00 92.31 111 PRO A C 1
ATOM 882 O O . PRO A 1 111 ? -2.082 3.824 -10.758 1.00 92.31 111 PRO A O 1
ATOM 885 N N . GLY A 1 112 ? -2.914 2.250 -9.386 1.00 77.69 112 GLY A N 1
ATOM 886 C CA . GLY A 1 112 ? -4.142 1.977 -10.161 1.00 77.69 112 GLY A CA 1
ATOM 887 C C . GLY A 1 112 ? -4.965 3.200 -10.619 1.00 77.69 112 GLY A C 1
ATOM 888 O O . GLY A 1 112 ? -4.777 4.308 -10.101 1.00 77.69 112 GLY A O 1
ATOM 889 N N . PRO A 1 113 ? -5.892 3.028 -11.592 1.00 78.56 113 PRO A N 1
ATOM 890 C CA . PRO A 1 113 ? -6.355 1.764 -12.203 1.00 78.56 113 PRO A CA 1
ATOM 891 C C . PRO A 1 113 ? -5.740 1.385 -13.571 1.00 78.56 113 PRO A C 1
ATOM 893 O O . PRO A 1 113 ? -5.880 0.247 -13.989 1.00 78.56 113 PRO A O 1
ATOM 896 N N . LEU A 1 114 ? -5.072 2.293 -14.292 1.00 84.31 114 LEU A N 1
ATOM 897 C CA . LEU A 1 114 ? -4.580 1.989 -15.655 1.00 84.31 114 LEU A CA 1
ATOM 898 C C . LEU A 1 114 ? -3.293 1.153 -15.685 1.00 84.31 114 LEU A C 1
ATOM 900 O O . LEU A 1 114 ? -2.985 0.528 -16.691 1.00 84.31 114 LEU A O 1
ATOM 904 N N . ILE A 1 115 ? -2.528 1.182 -14.594 1.00 85.62 115 ILE A N 1
ATOM 905 C CA . ILE A 1 115 ? -1.232 0.504 -14.484 1.00 85.62 115 ILE A CA 1
ATOM 906 C C . ILE A 1 115 ? -1.398 -0.812 -13.717 1.00 85.62 115 ILE A C 1
ATOM 908 O O . ILE A 1 115 ? -0.951 -1.854 -14.173 1.00 85.62 115 ILE A O 1
ATOM 912 N N . ALA A 1 116 ? -2.088 -0.778 -12.573 1.00 86.88 116 ALA A N 1
ATOM 913 C CA . ALA A 1 116 ? -2.400 -1.960 -11.774 1.00 86.88 116 ALA A CA 1
ATOM 914 C C . ALA A 1 116 ? -3.836 -2.429 -12.039 1.00 86.88 116 ALA A C 1
ATOM 916 O O . ALA A 1 116 ? -4.775 -1.656 -11.834 1.00 86.88 116 ALA A O 1
ATOM 917 N N . SER A 1 117 ? -4.000 -3.698 -12.422 1.00 82.81 117 SER A N 1
ATOM 918 C CA . SER A 1 117 ? -5.304 -4.332 -12.671 1.00 82.81 117 SER A CA 1
ATOM 919 C C . SER A 1 117 ? -6.186 -4.389 -11.418 1.00 82.81 117 SER A C 1
ATOM 921 O O . SER A 1 117 ? -7.403 -4.236 -11.509 1.00 82.81 117 SER A O 1
ATOM 923 N N . SER A 1 118 ? -5.580 -4.553 -10.238 1.00 90.19 118 SER A N 1
ATOM 924 C CA . SER A 1 118 ? -6.273 -4.547 -8.948 1.00 90.19 118 SER A CA 1
ATOM 925 C C . SER A 1 118 ? -5.522 -3.695 -7.911 1.00 90.19 118 SER A C 1
ATOM 927 O O . SER A 1 118 ? -4.544 -4.164 -7.328 1.00 90.19 118 SER A O 1
ATOM 929 N N . PRO A 1 119 ? -5.969 -2.459 -7.620 1.00 94.75 119 PRO A N 1
ATOM 930 C CA . PRO A 1 119 ? -5.347 -1.606 -6.598 1.00 94.75 119 PRO A CA 1
ATOM 931 C C . PRO A 1 119 ? -5.748 -1.974 -5.158 1.00 94.75 119 PRO A C 1
ATOM 933 O O . PRO A 1 119 ? -5.264 -1.369 -4.204 1.00 94.75 119 PRO A O 1
ATOM 936 N N . ASN A 1 120 ? -6.658 -2.931 -4.992 1.00 95.75 120 ASN A N 1
ATOM 937 C CA . ASN A 1 120 ? -7.293 -3.277 -3.727 1.00 95.75 120 ASN A CA 1
ATOM 938 C C . ASN A 1 120 ? -6.328 -4.050 -2.813 1.00 95.75 120 ASN A C 1
ATOM 940 O O . ASN A 1 120 ? -5.866 -5.126 -3.188 1.00 95.75 120 ASN A O 1
ATOM 944 N N . VAL A 1 121 ? -6.088 -3.567 -1.590 1.00 96.62 121 VAL A N 1
ATOM 945 C CA . VAL A 1 121 ? -5.242 -4.256 -0.598 1.00 96.62 121 VAL A CA 1
ATOM 946 C C . VAL A 1 121 ? -5.896 -4.329 0.785 1.00 96.62 121 VAL A C 1
ATOM 948 O O . VAL A 1 121 ? -6.872 -3.630 1.083 1.00 96.62 121 VAL A O 1
ATOM 951 N N . VAL A 1 122 ? -5.339 -5.184 1.644 1.00 97.94 122 VAL A N 1
ATOM 952 C CA . VAL A 1 122 ? -5.533 -5.137 3.097 1.00 97.94 122 VAL A CA 1
ATOM 953 C C . VAL A 1 122 ? -4.243 -4.610 3.712 1.00 97.94 122 VAL A C 1
ATOM 955 O O . VAL A 1 122 ? -3.177 -5.187 3.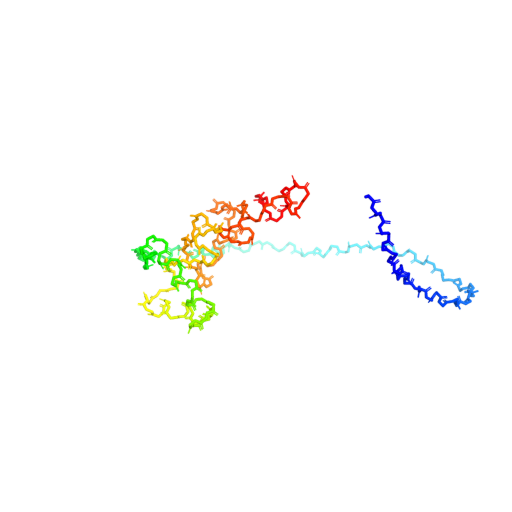523 1.00 97.94 122 VAL A O 1
ATOM 958 N N . VAL A 1 123 ? -4.344 -3.493 4.419 1.00 97.94 123 VAL A N 1
ATOM 959 C CA . VAL A 1 123 ? -3.218 -2.812 5.056 1.00 97.94 123 VAL A CA 1
ATOM 960 C C . VAL A 1 123 ? -2.989 -3.410 6.442 1.00 97.94 123 VAL A C 1
ATOM 962 O O . VAL A 1 123 ? -3.956 -3.633 7.166 1.00 97.94 123 VAL A O 1
ATOM 965 N N . LEU A 1 124 ? -1.723 -3.641 6.801 1.00 98.12 124 LEU A N 1
ATOM 966 C CA . LEU A 1 124 ? -1.277 -4.154 8.100 1.00 98.12 124 LEU A CA 1
ATOM 967 C C . LEU A 1 124 ? -0.318 -3.133 8.730 1.00 98.12 124 LEU A C 1
ATOM 969 O O . LEU A 1 124 ? 0.784 -2.942 8.216 1.00 98.12 124 LEU A O 1
ATOM 973 N N . LEU A 1 125 ? -0.738 -2.447 9.798 1.00 97.94 125 LEU A N 1
ATOM 974 C CA . LEU A 1 125 ? 0.025 -1.337 10.402 1.00 97.94 125 LEU A CA 1
ATOM 975 C C . LEU A 1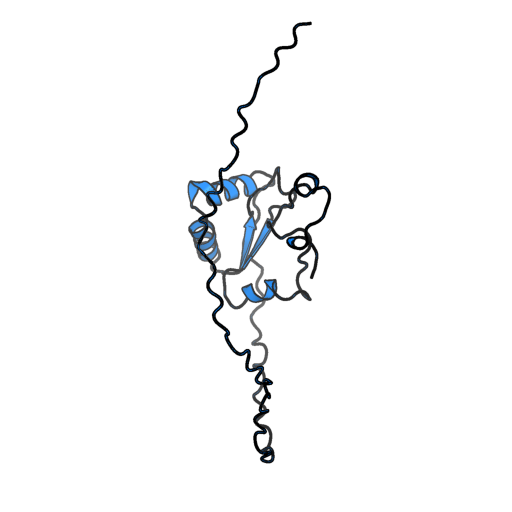 125 ? 0.586 -1.623 11.803 1.00 97.94 125 LEU A C 1
ATOM 977 O O . LEU A 1 125 ? 1.176 -0.734 12.412 1.00 97.94 125 LEU A O 1
ATOM 981 N N . ASP A 1 126 ? 0.400 -2.827 12.340 1.00 96.88 126 ASP A N 1
ATOM 982 C CA . ASP A 1 126 ? 0.872 -3.202 13.677 1.00 96.88 126 ASP A CA 1
ATOM 983 C C . ASP A 1 126 ? 1.890 -4.347 13.650 1.00 96.88 126 ASP A C 1
ATOM 985 O O . ASP A 1 126 ? 1.865 -5.220 12.785 1.00 96.88 126 ASP A O 1
ATOM 989 N N . GLY A 1 127 ? 2.770 -4.375 14.655 1.00 97.25 127 GLY A N 1
ATOM 990 C CA . GLY A 1 127 ? 3.839 -5.373 14.758 1.00 97.25 127 GLY A CA 1
ATOM 991 C C . GLY A 1 127 ? 3.369 -6.812 15.001 1.00 97.25 127 GLY A C 1
ATOM 992 O O . GLY A 1 127 ? 4.184 -7.723 14.893 1.00 97.25 127 GLY A O 1
ATOM 993 N N . LYS A 1 128 ? 2.085 -7.047 15.317 1.00 96.12 128 LYS A N 1
ATOM 994 C CA . LYS A 1 128 ? 1.537 -8.407 15.459 1.00 96.12 128 LYS A CA 1
ATOM 995 C C . LYS A 1 128 ? 1.021 -8.950 14.130 1.00 96.12 128 LYS A C 1
ATOM 997 O O . LYS A 1 128 ? 1.191 -10.135 13.863 1.00 96.12 128 LYS A O 1
ATOM 1002 N N . SER A 1 129 ? 0.408 -8.107 13.300 1.00 96.50 129 SER A N 1
ATOM 1003 C CA . SER A 1 129 ? -0.104 -8.517 11.988 1.00 96.50 129 SER A CA 1
ATOM 1004 C C . SER A 1 129 ? 0.968 -8.514 10.893 1.00 96.50 129 SER A C 1
ATOM 1006 O O . SER A 1 129 ? 0.968 -9.396 10.035 1.00 96.50 129 SER A O 1
ATOM 1008 N N . PHE A 1 130 ? 1.919 -7.577 10.944 1.00 97.56 130 PHE A N 1
ATOM 1009 C CA . PHE A 1 130 ? 2.947 -7.403 9.913 1.00 97.56 130 PHE A CA 1
ATOM 1010 C C . PHE A 1 130 ? 3.805 -8.654 9.623 1.00 97.56 130 PHE A C 1
ATOM 1012 O O . PHE A 1 130 ? 4.043 -8.931 8.445 1.00 97.56 130 PHE A O 1
ATOM 1019 N N . PRO A 1 131 ? 4.225 -9.468 10.618 1.00 97.62 131 PRO A N 1
ATOM 1020 C CA . PRO A 1 131 ? 5.058 -10.644 10.364 1.00 97.62 131 PRO A CA 1
ATOM 1021 C C . PRO A 1 131 ? 4.425 -11.714 9.464 1.00 97.62 131 PRO A C 1
ATOM 1023 O O . PRO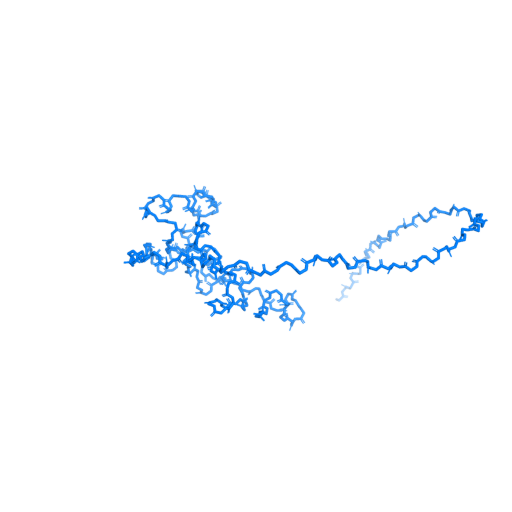 A 1 131 ? 5.149 -12.528 8.899 1.00 97.62 131 PRO A O 1
ATOM 1026 N N . VAL A 1 132 ? 3.098 -11.697 9.270 1.00 97.06 132 VAL A N 1
ATOM 1027 C CA . VAL A 1 132 ? 2.409 -12.585 8.313 1.00 97.06 132 VAL A CA 1
ATOM 1028 C C . VAL A 1 132 ? 2.955 -12.405 6.894 1.00 97.06 132 VAL A C 1
ATOM 1030 O O . VAL A 1 132 ? 2.990 -13.361 6.125 1.00 97.06 132 VAL A O 1
ATOM 1033 N N . LEU A 1 133 ? 3.449 -11.210 6.555 1.00 95.56 133 LEU A N 1
ATOM 1034 C CA . LEU A 1 133 ? 4.060 -10.942 5.256 1.00 95.56 133 LEU A CA 1
ATOM 1035 C C . LEU A 1 133 ? 5.373 -11.702 5.031 1.00 95.56 133 LEU A C 1
ATOM 1037 O O . LEU A 1 133 ? 5.820 -11.741 3.889 1.00 95.56 133 LEU A O 1
ATOM 1041 N N . PHE A 1 134 ? 5.991 -12.288 6.055 1.00 95.50 134 PHE A N 1
ATOM 1042 C CA . PHE A 1 134 ? 7.224 -13.069 5.915 1.00 95.50 134 PHE A CA 1
ATOM 1043 C C . PHE A 1 134 ? 6.982 -14.581 5.875 1.00 95.50 134 PHE A C 1
ATOM 1045 O O . PHE A 1 134 ? 7.902 -15.340 5.588 1.00 95.50 134 PHE A O 1
ATOM 1052 N N . ASP A 1 135 ? 5.756 -15.027 6.148 1.00 96.00 135 ASP A N 1
ATOM 1053 C CA . ASP A 1 135 ? 5.408 -16.443 6.176 1.00 96.00 135 ASP A CA 1
ATOM 1054 C C . ASP A 1 135 ? 5.012 -16.935 4.777 1.00 96.00 135 ASP A C 1
ATOM 1056 O O . ASP A 1 135 ? 3.856 -16.822 4.365 1.00 96.00 135 ASP A O 1
ATOM 1060 N N . VAL A 1 136 ? 5.973 -17.505 4.048 1.00 95.12 136 VAL A N 1
ATOM 1061 C CA . VAL A 1 136 ? 5.770 -18.033 2.684 1.00 95.12 136 VAL A CA 1
ATOM 1062 C C . VAL A 1 136 ? 4.767 -19.190 2.613 1.00 95.12 136 VAL A C 1
ATOM 1064 O O . VAL A 1 136 ? 4.274 -19.512 1.538 1.00 95.12 136 VAL A O 1
ATOM 1067 N N . THR A 1 137 ? 4.393 -19.789 3.751 1.00 95.94 137 THR A N 1
ATOM 1068 C CA . THR A 1 137 ? 3.314 -20.792 3.794 1.00 95.94 137 THR A CA 1
ATOM 1069 C C . THR A 1 137 ? 1.921 -20.160 3.752 1.00 95.94 137 THR A C 1
ATOM 1071 O O . THR A 1 137 ? 0.937 -20.843 3.469 1.00 95.94 137 THR A O 1
ATOM 1074 N N . LYS A 1 138 ? 1.825 -18.850 4.022 1.00 95.44 138 LYS A N 1
ATOM 1075 C CA . LYS A 1 138 ? 0.571 -18.084 4.067 1.00 95.44 138 LYS A CA 1
ATOM 1076 C C . LYS A 1 138 ? 0.437 -17.068 2.941 1.00 95.44 138 LYS A C 1
ATOM 1078 O O . LYS A 1 138 ? -0.688 -16.694 2.613 1.00 95.44 138 LYS A O 1
ATOM 1083 N N . VAL A 1 139 ? 1.550 -16.579 2.395 1.00 95.69 139 VAL A N 1
ATOM 1084 C CA . VAL A 1 139 ? 1.551 -15.546 1.355 1.00 95.69 139 VAL A CA 1
ATOM 1085 C C . VAL A 1 139 ? 2.413 -15.947 0.165 1.00 95.69 139 VAL A C 1
ATOM 1087 O O . VAL A 1 139 ? 3.535 -16.413 0.324 1.00 95.69 139 VAL A O 1
ATOM 1090 N N . GLU A 1 140 ? 1.907 -15.693 -1.037 1.00 95.00 140 GLU A N 1
ATOM 1091 C CA . GLU A 1 140 ? 2.680 -15.797 -2.275 1.00 95.00 140 GLU A CA 1
ATOM 1092 C C . GLU A 1 140 ? 3.469 -14.498 -2.515 1.00 95.00 140 GLU A C 1
ATOM 1094 O O . GLU A 1 140 ? 2.962 -13.399 -2.265 1.00 95.00 140 GLU A O 1
ATOM 1099 N N . LYS A 1 141 ? 4.719 -14.613 -2.983 1.00 94.81 141 LYS A N 1
ATOM 1100 C CA . LYS A 1 141 ? 5.627 -13.476 -3.245 1.00 94.81 141 LYS A CA 1
ATOM 1101 C C . LYS A 1 141 ? 5.947 -13.248 -4.719 1.00 94.81 141 LYS A C 1
ATOM 1103 O O . LYS A 1 141 ? 6.728 -12.358 -5.047 1.00 94.81 141 LYS A O 1
ATOM 1108 N N . LYS A 1 142 ? 5.313 -14.011 -5.601 1.00 94.62 142 LYS A N 1
ATOM 1109 C CA . LYS A 1 142 ? 5.473 -13.908 -7.047 1.00 94.62 142 LYS A CA 1
ATOM 1110 C C . LYS A 1 142 ? 4.931 -12.579 -7.584 1.00 94.62 142 LYS A C 1
ATOM 1112 O O . LYS A 1 142 ? 3.844 -12.172 -7.203 1.00 94.62 142 LYS A O 1
ATOM 1117 N N . ASP A 1 143 ? 5.677 -11.923 -8.470 1.00 93.06 143 ASP A N 1
ATOM 1118 C CA . ASP A 1 143 ? 5.278 -10.730 -9.239 1.00 93.06 143 ASP A CA 1
ATOM 1119 C C . ASP A 1 143 ? 4.862 -9.480 -8.412 1.00 93.06 143 ASP A C 1
ATOM 1121 O O . ASP A 1 143 ? 4.372 -8.500 -8.968 1.00 93.06 143 ASP A O 1
ATOM 1125 N N . LEU A 1 144 ? 5.108 -9.462 -7.093 1.00 92.88 144 LEU A N 1
ATOM 1126 C CA . LEU A 1 144 ? 4.608 -8.431 -6.159 1.00 92.88 144 LEU A CA 1
ATOM 1127 C C . LEU A 1 144 ? 5.697 -7.522 -5.560 1.00 92.88 144 LEU A C 1
ATOM 1129 O O . LEU A 1 144 ? 5.425 -6.737 -4.648 1.00 92.88 144 LEU A O 1
ATOM 1133 N N . PHE A 1 145 ? 6.940 -7.597 -6.048 1.00 93.06 145 PHE A N 1
ATOM 1134 C CA . PHE A 1 145 ? 8.061 -6.818 -5.497 1.00 93.06 145 PHE A CA 1
ATOM 1135 C C . PHE A 1 145 ? 7.807 -5.304 -5.513 1.00 93.06 145 PHE A C 1
ATOM 1137 O O . PHE A 1 145 ? 8.168 -4.591 -4.580 1.00 93.06 145 PHE A O 1
ATOM 1144 N N . THR A 1 146 ? 7.137 -4.813 -6.555 1.00 90.94 146 THR A N 1
ATOM 1145 C CA . THR A 1 146 ? 6.731 -3.409 -6.712 1.00 90.94 146 THR A CA 1
ATOM 1146 C C . THR A 1 146 ? 5.270 -3.170 -6.319 1.00 90.94 146 THR A C 1
ATOM 1148 O O . THR A 1 146 ? 4.670 -2.172 -6.715 1.00 90.94 146 THR A O 1
ATOM 1151 N N . SER A 1 147 ? 4.723 -4.028 -5.449 1.00 90.44 147 SER A N 1
ATOM 1152 C CA . SER A 1 147 ? 3.341 -4.008 -4.956 1.00 90.44 147 SER A CA 1
ATOM 1153 C C . SER A 1 147 ? 2.331 -4.521 -5.992 1.00 90.44 147 SER A C 1
ATOM 1155 O O . SER A 1 147 ? 2.455 -5.647 -6.455 1.00 90.44 147 SER A O 1
ATOM 1157 N N . THR A 1 148 ? 1.305 -3.743 -6.339 1.00 91.62 148 THR A N 1
ATOM 1158 C CA . THR A 1 148 ? 0.139 -4.175 -7.137 1.00 91.62 148 THR A CA 1
ATOM 1159 C C . THR A 1 148 ? 0.379 -4.215 -8.648 1.00 91.62 148 THR A C 1
ATOM 1161 O O . THR A 1 148 ? -0.551 -4.455 -9.419 1.00 91.62 148 THR A O 1
ATOM 1164 N N . PHE A 1 149 ? 1.603 -3.944 -9.092 1.00 92.44 149 PHE A N 1
ATOM 1165 C CA . PHE A 1 149 ? 1.976 -3.913 -10.498 1.00 92.44 149 PHE A CA 1
ATOM 1166 C C . PHE A 1 149 ? 3.371 -4.493 -10.682 1.00 92.44 149 PHE A C 1
ATOM 1168 O O . PHE A 1 149 ? 4.267 -4.146 -9.924 1.00 92.44 149 PHE A O 1
ATOM 1175 N N . MET A 1 150 ? 3.555 -5.291 -11.734 1.00 93.94 150 MET A N 1
ATOM 1176 C CA . MET A 1 150 ? 4.862 -5.738 -12.202 1.00 93.94 150 MET A CA 1
ATOM 1177 C C . MET A 1 150 ? 5.213 -5.006 -13.509 1.00 93.94 150 MET A C 1
ATOM 1179 O O . MET A 1 150 ? 4.434 -5.069 -14.463 1.00 93.94 150 MET A O 1
ATOM 1183 N N . PRO A 1 151 ? 6.376 -4.336 -13.598 1.00 93.00 151 PRO A N 1
ATOM 1184 C CA . PRO A 1 151 ? 6.856 -3.752 -14.845 1.00 93.00 151 PRO A CA 1
ATOM 1185 C C . PRO A 1 151 ? 7.016 -4.794 -15.960 1.00 93.00 151 PRO A C 1
ATOM 1187 O O . PRO A 1 151 ? 7.279 -5.965 -15.697 1.00 93.00 151 PRO A O 1
ATOM 1190 N N . SER A 1 152 ? 6.914 -4.355 -17.218 1.00 93.94 152 SER A N 1
ATOM 1191 C CA . SER A 1 152 ? 7.138 -5.232 -18.374 1.00 93.94 152 SER A CA 1
ATOM 1192 C C . SER A 1 152 ? 8.526 -5.874 -18.319 1.00 93.94 152 SER A C 1
ATOM 1194 O O . SER A 1 152 ? 9.528 -5.185 -18.114 1.00 93.94 152 SER A O 1
ATOM 1196 N N . THR A 1 153 ? 8.598 -7.178 -18.598 1.00 95.75 153 THR A N 1
ATOM 1197 C CA . THR A 1 153 ? 9.869 -7.913 -18.700 1.00 95.75 153 THR A CA 1
ATOM 1198 C C . THR A 1 153 ? 10.748 -7.409 -19.844 1.00 95.75 153 THR A C 1
ATOM 1200 O O . THR A 1 153 ? 11.938 -7.702 -19.884 1.00 95.75 153 THR A O 1
ATOM 1203 N N . GLU A 1 154 ? 10.205 -6.637 -20.788 1.00 96.38 154 GLU A N 1
ATOM 1204 C CA . GLU A 1 154 ? 11.005 -5.966 -21.821 1.00 96.38 154 GLU A CA 1
ATOM 1205 C C . GLU A 1 154 ? 12.026 -4.991 -21.218 1.00 96.38 154 GLU A C 1
ATOM 1207 O O . GLU A 1 154 ? 13.109 -4.821 -21.774 1.00 96.38 154 GLU A O 1
ATOM 1212 N N . LEU A 1 155 ? 11.738 -4.437 -20.035 1.00 94.81 155 LEU A N 1
ATOM 1213 C CA . LEU A 1 155 ? 12.660 -3.578 -19.286 1.00 94.81 155 LEU A CA 1
ATOM 1214 C C . LEU A 1 155 ? 13.808 -4.362 -18.630 1.00 94.81 155 LEU A C 1
ATOM 1216 O O . LEU A 1 155 ? 14.794 -3.769 -18.201 1.00 94.81 155 LEU A O 1
ATOM 1220 N N . THR A 1 156 ? 13.693 -5.689 -18.554 1.00 94.50 156 THR A N 1
ATOM 1221 C CA . THR A 1 156 ? 14.659 -6.600 -17.920 1.00 94.50 156 THR A CA 1
ATOM 1222 C C . THR A 1 156 ? 15.178 -7.654 -18.901 1.00 94.50 156 THR A C 1
ATOM 1224 O O . THR A 1 156 ? 15.551 -8.758 -18.507 1.00 94.50 156 THR A O 1
ATOM 1227 N N . GLY A 1 157 ? 15.197 -7.339 -20.202 1.00 95.69 157 GLY A N 1
ATOM 1228 C CA . GLY A 1 157 ? 15.753 -8.225 -21.230 1.00 95.69 157 GLY A CA 1
ATOM 1229 C C . GLY A 1 157 ? 14.939 -9.499 -21.470 1.00 95.69 157 GLY A C 1
ATOM 1230 O O . GLY A 1 157 ? 15.498 -10.507 -21.887 1.00 95.69 157 GLY A O 1
ATOM 1231 N N . ARG A 1 158 ? 13.626 -9.456 -21.208 1.00 94.88 158 ARG A N 1
ATOM 1232 C CA . ARG A 1 158 ? 12.681 -10.588 -21.260 1.00 94.88 158 ARG A CA 1
ATOM 1233 C C . ARG A 1 158 ? 12.926 -11.670 -20.204 1.00 94.88 158 ARG A C 1
ATOM 1235 O O . ARG A 1 158 ? 12.447 -12.790 -20.354 1.00 94.88 158 ARG A O 1
ATOM 1242 N N . TYR A 1 159 ? 13.602 -11.318 -19.112 1.00 94.62 159 TYR A N 1
ATOM 1243 C CA . TYR A 1 159 ? 13.771 -12.184 -17.946 1.00 94.62 159 TYR A CA 1
ATOM 1244 C C . TYR A 1 159 ? 12.888 -11.737 -16.781 1.00 94.62 159 TYR A C 1
ATOM 1246 O O . TYR A 1 159 ? 12.762 -10.541 -16.507 1.00 94.62 159 TYR A O 1
ATOM 1254 N N . ILE A 1 160 ? 12.338 -12.707 -16.046 1.00 93.88 160 ILE A N 1
ATOM 1255 C CA . ILE A 1 160 ? 11.741 -12.469 -14.727 1.00 93.88 160 ILE A CA 1
ATOM 1256 C C . ILE A 1 160 ? 12.884 -12.448 -13.715 1.00 93.88 160 ILE A C 1
ATOM 1258 O O . ILE A 1 160 ? 13.500 -13.476 -13.433 1.00 93.88 160 ILE A O 1
ATOM 1262 N N . VAL A 1 161 ? 13.192 -11.263 -13.194 1.00 94.56 161 VAL A N 1
ATOM 1263 C CA . VAL A 1 161 ? 14.272 -11.071 -12.217 1.00 94.56 161 VAL A CA 1
ATOM 1264 C C . VAL A 1 161 ? 13.934 -11.799 -10.912 1.00 94.56 161 VAL A C 1
ATOM 1266 O O . VAL A 1 161 ? 12.767 -11.886 -10.540 1.00 94.56 161 VAL A O 1
ATOM 1269 N N . LEU A 1 162 ? 14.958 -12.275 -10.195 1.00 94.25 162 LEU A N 1
ATOM 1270 C CA . LEU A 1 162 ? 14.829 -13.030 -8.940 1.00 94.25 162 LEU A CA 1
ATOM 1271 C C . LEU A 1 162 ? 13.877 -12.380 -7.921 1.00 94.25 162 LEU A C 1
ATOM 1273 O O . LEU A 1 162 ? 13.132 -13.082 -7.254 1.00 94.25 162 LEU A O 1
ATOM 1277 N N . SER A 1 163 ? 13.853 -11.047 -7.836 1.00 93.62 163 SER A N 1
ATOM 1278 C CA . SER A 1 163 ? 12.973 -10.307 -6.921 1.00 93.62 163 SER A CA 1
ATOM 1279 C C . SER A 1 163 ? 11.477 -10.548 -7.153 1.00 93.62 163 SER A C 1
ATOM 1281 O O . SER A 1 163 ? 10.691 -10.324 -6.242 1.00 93.62 163 SER A O 1
ATOM 1283 N N . TYR A 1 164 ? 11.083 -10.962 -8.360 1.00 93.38 164 TYR A N 1
ATOM 1284 C CA . TYR A 1 164 ? 9.694 -11.253 -8.732 1.00 93.38 164 TYR A CA 1
ATOM 1285 C C . TYR A 1 164 ? 9.375 -12.755 -8.711 1.00 93.38 164 TYR A C 1
ATOM 1287 O O . TYR A 1 164 ? 8.234 -13.144 -8.948 1.00 93.38 164 TYR A O 1
ATOM 1295 N N . GLN A 1 165 ? 10.359 -13.610 -8.431 1.00 89.19 165 GLN A N 1
ATOM 1296 C CA . GLN A 1 165 ? 10.151 -15.052 -8.338 1.00 89.19 165 GLN A CA 1
ATOM 1297 C C . GLN A 1 165 ? 9.697 -15.437 -6.923 1.00 89.19 165 GLN A C 1
ATOM 1299 O O . GLN A 1 165 ? 10.017 -14.763 -5.946 1.00 89.19 165 GLN A O 1
ATOM 1304 N N . ASN A 1 166 ? 8.927 -16.520 -6.814 1.00 75.50 166 ASN A N 1
ATOM 1305 C CA . ASN A 1 166 ? 8.491 -17.042 -5.521 1.00 75.50 166 ASN A CA 1
ATOM 1306 C C . ASN A 1 166 ? 9.679 -17.740 -4.835 1.00 75.50 166 ASN A C 1
ATOM 1308 O O . ASN A 1 166 ? 10.355 -18.543 -5.482 1.00 75.50 166 ASN A O 1
ATOM 1312 N N . SER A 1 167 ? 9.934 -17.417 -3.565 1.00 60.84 167 SER A N 1
ATOM 1313 C CA . SER A 1 167 ? 10.958 -18.073 -2.736 1.00 60.84 167 SER A CA 1
ATOM 1314 C C . SER A 1 167 ? 10.354 -19.110 -1.806 1.00 60.84 167 SER A C 1
ATOM 1316 O O . SER A 1 167 ? 9.169 -18.959 -1.440 1.00 60.84 167 SER A O 1
#

Organism: Quercus lobata (NCBI:txid97700)

InterPro domains:
  IPR036396 Cytochrome P450 superfamily [G3DSA:1.10.630.10] (60-167)
  IPR036396 Cytochrome P450 superfamily [SSF48264] (60-158)

Foldseek 3Di:
DDDDDDDDDDDDDDDPDDDDDDDDDPDPPPPDDDDDDDPPDDDDDDDPDPPPDDPDPPPDDDDDAADDQPDPPVSLVVLACCCVPVPHPPRSQVVVCVVVVHQWHWGFDDDDDPAFVGRIDIGHRDPVPVCLVVPLVNDWQAQQLVHRHHDDCVVVVVDDDPNRDTD

Radius of gyration: 29.56 Å; chains: 1; bounding box: 77×49×86 Å

pLDDT: mean 79.26, std 21.31, range [41.31, 98.38]

Secondary structure (DSSP, 8-state):
---------------------------------------------PPP-----------PPP-PPP----STTHHHHHHHHIIIIIS-HHHHHHHHHHHHT-SEEEEE-TT-SSS-S--EEEEE-STTTGGGGG-TTT---TT-TTSS----GGGGTT---GGGS--